Protein AF-K9X2M2-F1 (afdb_monomer_lite)

InterPro domains:
  IPR012933 HicA mRNA interferase family [PF07927] (6-42)
  IPR038570 HicA superfamily [G3DSA:3.30.920.30] (1-49)

Structure (mmCIF, N/CA/C/O backbone):
data_AF-K9X2M2-F1
#
_entry.id   AF-K9X2M2-F1
#
loop_
_atom_site.group_PDB
_atom_site.id
_atom_site.type_symbol
_atom_site.label_atom_id
_atom_site.label_alt_id
_atom_site.label_comp_id
_atom_site.label_asym_id
_atom_site.label_entity_id
_atom_site.label_seq_id
_atom_site.pdbx_PDB_ins_code
_atom_site.Cartn_x
_atom_site.Cartn_y
_atom_site.Cartn_z
_atom_site.occupancy
_atom_site.B_iso_or_equiv
_atom_site.auth_seq_id
_atom_site.auth_comp_id
_atom_site.auth_asym_id
_atom_site.auth_atom_id
_atom_site.pdbx_PDB_model_num
ATOM 1 N N . MET A 1 1 ? 11.173 9.976 7.291 1.00 54.91 1 MET A N 1
ATOM 2 C CA . MET A 1 1 ? 9.882 10.221 6.613 1.00 54.91 1 MET A CA 1
ATOM 3 C C . MET A 1 1 ? 9.121 11.291 7.384 1.00 54.91 1 MET A C 1
ATOM 5 O O . MET A 1 1 ? 8.725 11.024 8.518 1.00 54.91 1 MET A O 1
ATOM 9 N N . PRO A 1 2 ? 8.926 12.484 6.816 1.00 62.31 2 PRO A N 1
ATOM 10 C CA . PRO A 1 2 ? 7.978 13.487 7.253 1.00 62.31 2 PRO A CA 1
ATOM 11 C C . PRO A 1 2 ? 6.602 12.877 7.441 1.00 62.31 2 PRO A C 1
ATOM 13 O O . PRO A 1 2 ? 6.221 11.891 6.799 1.00 62.31 2 PRO A O 1
ATOM 16 N N . LYS A 1 3 ? 5.859 13.488 8.358 1.00 69.25 3 LYS A N 1
ATOM 17 C CA . LYS A 1 3 ? 4.566 13.000 8.838 1.00 69.25 3 LYS A CA 1
ATOM 18 C C . LYS A 1 3 ? 3.588 12.712 7.685 1.00 69.25 3 LYS A C 1
ATOM 20 O O . LYS A 1 3 ? 2.958 11.660 7.687 1.00 69.25 3 LYS A O 1
ATOM 25 N N . LYS A 1 4 ? 3.614 13.533 6.626 1.00 78.31 4 LYS A N 1
ATOM 26 C CA . LYS A 1 4 ? 2.728 13.433 5.453 1.00 78.31 4 LYS A CA 1
ATOM 27 C C . LYS A 1 4 ? 2.803 12.092 4.706 1.00 78.31 4 LYS A C 1
ATOM 29 O O . LYS A 1 4 ? 1.770 11.502 4.411 1.00 78.31 4 LYS A O 1
ATOM 34 N N . ILE A 1 5 ? 3.998 11.556 4.432 1.00 81.31 5 ILE A N 1
ATOM 35 C CA . ILE A 1 5 ? 4.116 10.285 3.683 1.00 81.31 5 ILE A CA 1
ATOM 36 C C . ILE A 1 5 ? 3.695 9.098 4.557 1.00 81.31 5 ILE A C 1
ATOM 38 O O . ILE A 1 5 ? 3.108 8.132 4.067 1.00 81.31 5 ILE A O 1
ATOM 42 N N . ARG A 1 6 ? 3.970 9.154 5.867 1.00 83.94 6 ARG A N 1
ATOM 43 C CA . ARG A 1 6 ? 3.511 8.120 6.808 1.00 83.94 6 ARG A CA 1
ATOM 44 C C . ARG A 1 6 ? 1.985 8.099 6.900 1.00 83.94 6 ARG A C 1
ATOM 46 O O . ARG A 1 6 ? 1.403 7.017 6.873 1.00 83.94 6 ARG A O 1
ATOM 53 N N . GLU A 1 7 ? 1.357 9.269 6.967 1.00 88.56 7 GLU A N 1
ATOM 54 C CA . GLU A 1 7 ? -0.102 9.417 6.980 1.00 88.56 7 GLU A CA 1
ATOM 55 C C . GLU A 1 7 ? -0.734 8.918 5.681 1.00 88.56 7 GLU A C 1
ATOM 57 O O . GLU A 1 7 ? -1.645 8.094 5.741 1.00 88.56 7 GLU A O 1
ATOM 62 N N . LEU A 1 8 ? -0.190 9.294 4.518 1.00 87.38 8 LEU A N 1
ATOM 63 C CA . LEU A 1 8 ? -0.669 8.804 3.222 1.00 87.38 8 LEU A CA 1
ATOM 64 C C . LEU A 1 8 ? -0.631 7.271 3.140 1.00 87.38 8 LEU A C 1
ATOM 66 O O . LEU A 1 8 ? -1.623 6.644 2.777 1.00 87.38 8 LEU A O 1
ATOM 70 N N . LYS A 1 9 ? 0.481 6.643 3.544 1.00 87.88 9 LYS A N 1
ATOM 71 C CA . LYS A 1 9 ? 0.583 5.173 3.578 1.00 87.88 9 LYS A CA 1
ATOM 72 C C . LYS A 1 9 ? -0.423 4.541 4.544 1.00 87.88 9 LYS A C 1
ATOM 74 O O . LYS A 1 9 ? -0.913 3.448 4.274 1.00 87.88 9 LYS A O 1
ATOM 79 N N . SER A 1 10 ? -0.725 5.201 5.663 1.00 90.81 10 SER A N 1
ATOM 80 C CA . SER A 1 10 ? -1.742 4.739 6.616 1.00 90.81 10 SER A CA 1
ATOM 81 C C . SER A 1 10 ? -3.146 4.798 6.008 1.00 90.81 10 SER A C 1
ATOM 83 O O . SER A 1 10 ? -3.891 3.823 6.098 1.00 90.81 10 SER A O 1
ATOM 85 N N . LEU A 1 11 ? -3.483 5.896 5.325 1.00 91.75 11 LEU A N 1
ATOM 86 C CA . LEU A 1 11 ? -4.763 6.059 4.629 1.00 91.75 11 LEU A CA 1
ATOM 87 C C . LEU A 1 11 ? -4.938 5.028 3.511 1.00 91.75 11 LEU A C 1
ATOM 89 O O . LEU A 1 11 ? -5.973 4.373 3.452 1.00 91.75 11 LEU A O 1
ATOM 93 N N . LEU A 1 12 ? -3.908 4.812 2.691 1.00 90.94 12 LEU A N 1
ATOM 94 C CA . LEU A 1 12 ? -3.941 3.809 1.624 1.00 90.94 12 LEU A CA 1
ATOM 95 C C . LEU A 1 12 ? -4.156 2.393 2.175 1.00 90.94 12 LEU A C 1
ATOM 97 O O . LEU A 1 12 ? -4.985 1.655 1.650 1.00 90.94 12 LEU A O 1
ATOM 101 N N . LYS A 1 13 ? -3.484 2.029 3.276 1.00 92.31 13 LYS A N 1
ATOM 102 C CA . LYS A 1 13 ? -3.728 0.743 3.953 1.00 92.31 13 LYS A CA 1
ATOM 103 C C . LYS A 1 13 ? -5.166 0.617 4.453 1.00 92.31 13 LYS A C 1
ATOM 105 O O . LYS A 1 13 ? -5.777 -0.426 4.253 1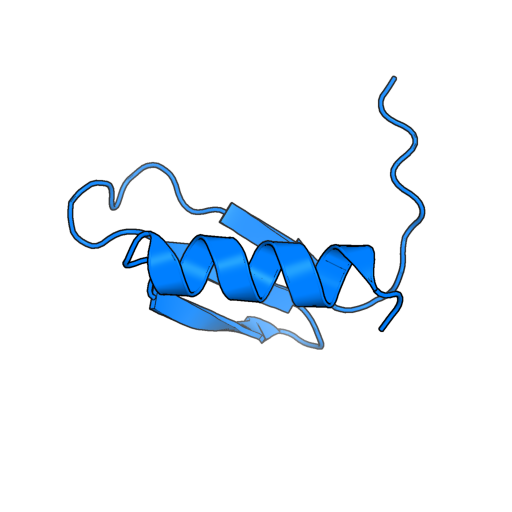.00 92.31 13 LYS A O 1
ATOM 110 N N . LYS A 1 14 ? -5.707 1.663 5.090 1.00 94.25 14 LYS A N 1
ATOM 111 C CA . LYS A 1 14 ? -7.103 1.675 5.567 1.00 94.25 14 LYS A CA 1
ATOM 112 C C . LYS A 1 14 ? -8.106 1.546 4.420 1.00 94.25 14 LYS A C 1
ATOM 114 O O . LYS A 1 14 ? -9.130 0.903 4.593 1.00 94.25 14 LYS A O 1
ATOM 119 N N . ALA A 1 15 ? -7.786 2.111 3.259 1.00 91.44 15 ALA A N 1
ATOM 120 C CA . ALA A 1 15 ? -8.580 2.002 2.041 1.00 91.44 15 ALA A CA 1
ATOM 121 C C . ALA A 1 15 ? -8.402 0.660 1.298 1.00 91.44 15 ALA A C 1
ATOM 123 O O . ALA A 1 15 ? -8.923 0.514 0.200 1.00 91.44 15 ALA A O 1
ATOM 124 N N . GLY A 1 16 ? -7.659 -0.309 1.851 1.00 93.94 16 GLY A N 1
ATOM 125 C CA . GLY A 1 16 ? -7.496 -1.642 1.255 1.00 93.94 16 GLY A CA 1
ATOM 126 C C . GLY A 1 16 ? -6.428 -1.739 0.162 1.00 93.94 16 GLY A C 1
ATOM 127 O O . GLY A 1 16 ? -6.326 -2.767 -0.509 1.00 93.94 16 GLY A O 1
ATOM 128 N N . PHE A 1 17 ? -5.601 -0.705 -0.030 1.00 93.44 17 PHE A N 1
ATOM 129 C CA . PHE A 1 17 ? -4.497 -0.782 -0.983 1.00 93.44 17 PHE A CA 1
ATOM 130 C C . PHE A 1 17 ? -3.396 -1.712 -0.472 1.00 93.44 17 PHE A C 1
ATOM 132 O O . PHE A 1 17 ? -2.964 -1.652 0.684 1.00 93.44 17 PHE A O 1
ATOM 139 N N . VAL A 1 18 ? -2.874 -2.516 -1.391 1.00 92.75 18 VAL A N 1
ATOM 140 C CA . VAL A 1 18 ? -1.707 -3.374 -1.193 1.00 92.75 18 VAL A CA 1
ATOM 141 C C . VAL A 1 18 ? -0.504 -2.693 -1.831 1.00 92.75 18 VAL A C 1
ATOM 143 O O . VAL A 1 18 ? -0.642 -1.985 -2.825 1.00 92.75 18 VAL A O 1
ATOM 146 N N . TYR A 1 19 ? 0.692 -2.889 -1.280 1.00 91.00 19 TYR A N 1
ATOM 147 C CA . TYR A 1 19 ? 1.914 -2.329 -1.850 1.00 91.00 19 TYR A CA 1
ATOM 148 C C . TYR A 1 19 ? 2.976 -3.387 -2.106 1.00 91.00 19 TYR A C 1
ATOM 150 O O . TYR A 1 19 ? 3.061 -4.395 -1.408 1.00 91.00 19 TYR A O 1
ATOM 158 N N . ARG A 1 20 ? 3.819 -3.121 -3.102 1.00 89.38 20 ARG A N 1
ATOM 159 C CA . ARG A 1 20 ? 5.034 -3.876 -3.404 1.00 89.38 20 ARG A CA 1
ATOM 160 C C . ARG A 1 20 ? 6.229 -2.933 -3.422 1.00 89.38 20 ARG A C 1
ATOM 162 O O . ARG A 1 20 ? 6.126 -1.776 -3.844 1.00 89.38 20 ARG A O 1
ATOM 169 N N . SER A 1 21 ? 7.363 -3.426 -2.943 1.00 84.50 21 SER A N 1
ATOM 170 C CA . SER A 1 21 ? 8.647 -2.755 -3.114 1.00 84.50 21 SER A CA 1
ATOM 171 C C . SER A 1 21 ? 8.992 -2.703 -4.601 1.00 84.50 21 SER A C 1
ATOM 173 O O . SER A 1 21 ? 8.887 -3.698 -5.317 1.00 84.50 21 SER A O 1
ATOM 175 N N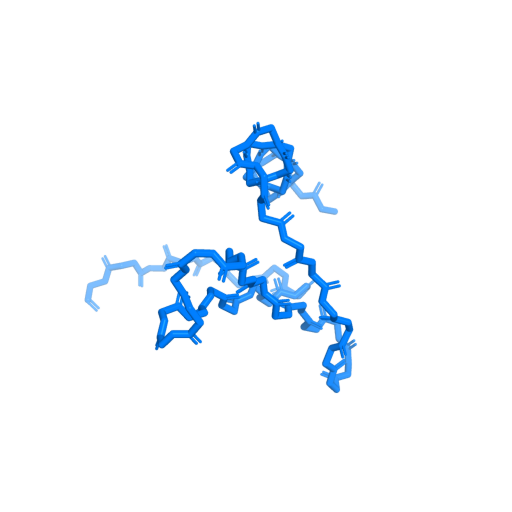 . ALA A 1 22 ? 9.373 -1.520 -5.071 1.00 78.00 22 ALA A N 1
ATOM 176 C CA . ALA A 1 22 ? 9.978 -1.332 -6.380 1.00 78.00 22 ALA A CA 1
ATOM 177 C C . ALA A 1 22 ? 11.479 -1.059 -6.196 1.00 78.00 22 ALA A C 1
ATOM 179 O O . ALA A 1 22 ? 11.996 -1.060 -5.079 1.00 78.00 22 ALA A O 1
ATOM 180 N N . LYS A 1 23 ? 12.202 -0.837 -7.295 1.00 80.81 23 LYS A N 1
ATOM 181 C CA . LYS A 1 23 ? 13.641 -0.552 -7.257 1.00 80.81 23 LYS A CA 1
ATOM 182 C C . LYS A 1 23 ? 13.941 0.657 -6.348 1.00 80.81 23 LYS A C 1
ATOM 184 O O . LYS A 1 23 ? 13.418 1.756 -6.551 1.00 80.81 23 LYS A O 1
ATOM 189 N N . GLY A 1 24 ? 14.824 0.461 -5.367 1.00 80.75 24 GLY A N 1
ATOM 190 C CA . GLY A 1 24 ? 15.235 1.495 -4.413 1.00 80.75 24 GLY A CA 1
ATOM 191 C C . GLY A 1 24 ? 14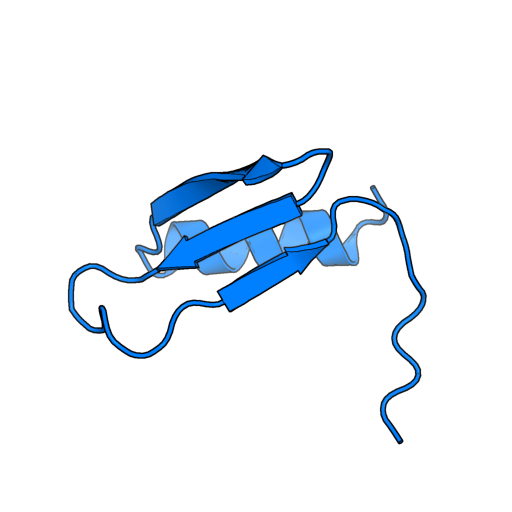.208 1.734 -3.303 1.00 80.75 24 GLY A C 1
ATOM 192 O O . GLY A 1 24 ? 13.656 0.794 -2.745 1.00 80.75 24 GLY A O 1
ATOM 193 N N . SER A 1 25 ? 13.960 3.000 -2.956 1.00 79.50 25 SER A N 1
ATOM 194 C CA . SER A 1 25 ? 13.012 3.377 -1.895 1.00 79.50 25 SER A CA 1
ATOM 195 C C . SER A 1 25 ? 11.567 3.542 -2.387 1.00 79.50 25 SER A C 1
ATOM 197 O O . SER A 1 25 ? 10.681 3.884 -1.603 1.00 79.50 25 SER A O 1
ATOM 199 N N . HIS A 1 26 ? 11.310 3.317 -3.678 1.00 84.19 26 HIS A N 1
ATOM 200 C CA . HIS A 1 26 ? 9.976 3.428 -4.257 1.00 84.19 26 HIS A CA 1
ATOM 201 C C . HIS A 1 26 ? 9.076 2.274 -3.809 1.00 84.19 26 HIS A C 1
ATOM 203 O O . HIS A 1 26 ? 9.485 1.114 -3.745 1.00 84.19 26 HIS A O 1
ATOM 209 N N . THR A 1 27 ? 7.811 2.592 -3.556 1.00 88.94 27 THR A N 1
ATOM 210 C CA . THR A 1 27 ? 6.757 1.603 -3.311 1.00 88.94 27 THR A CA 1
ATOM 211 C C . THR A 1 27 ? 5.627 1.819 -4.299 1.00 88.94 27 THR A C 1
ATOM 213 O O . THR A 1 27 ? 5.143 2.944 -4.426 1.00 88.94 27 THR A O 1
ATOM 216 N N . ARG A 1 28 ? 5.191 0.751 -4.967 1.00 89.19 28 ARG A N 1
ATOM 217 C CA . ARG A 1 28 ? 4.013 0.765 -5.836 1.00 89.19 28 ARG A CA 1
ATOM 218 C C . ARG A 1 28 ? 2.827 0.217 -5.056 1.00 89.19 28 ARG A C 1
ATOM 220 O O . ARG A 1 28 ? 2.910 -0.884 -4.523 1.00 89.19 28 ARG A O 1
ATOM 227 N N . TRP A 1 29 ? 1.758 0.985 -4.986 1.00 91.62 29 TRP A N 1
ATOM 228 C CA . TRP A 1 29 ? 0.506 0.686 -4.307 1.00 91.62 29 TRP A CA 1
ATOM 229 C C . TRP A 1 29 ? -0.568 0.419 -5.355 1.00 91.62 29 TRP A C 1
ATOM 231 O O . TRP A 1 29 ? -0.602 1.086 -6.382 1.00 91.62 29 TRP A O 1
ATOM 241 N N . TYR A 1 30 ? -1.431 -0.556 -5.122 1.00 92.56 30 TYR A N 1
ATOM 242 C CA . TYR A 1 30 ? -2.544 -0.880 -6.007 1.00 92.56 30 TYR A CA 1
ATOM 243 C C . TYR A 1 30 ? -3.709 -1.419 -5.182 1.00 92.56 30 TYR A C 1
ATOM 245 O O . TYR A 1 30 ? -3.508 -2.048 -4.140 1.00 92.56 30 TYR A O 1
ATOM 253 N N . HIS A 1 31 ? -4.928 -1.169 -5.645 1.00 92.31 31 HIS A N 1
ATOM 254 C CA . HIS A 1 31 ? -6.120 -1.756 -5.052 1.00 92.31 31 HIS A CA 1
ATOM 255 C C . HIS A 1 31 ? -6.520 -3.000 -5.862 1.00 92.31 31 HIS A C 1
ATOM 257 O O . HIS A 1 31 ? -6.537 -2.920 -7.090 1.00 92.31 31 HIS A O 1
ATOM 263 N N . PRO A 1 32 ? -6.864 -4.144 -5.238 1.00 90.19 32 PRO A N 1
ATOM 264 C CA . PRO A 1 32 ? -7.254 -5.355 -5.972 1.00 90.19 32 PRO A CA 1
ATOM 265 C C . PRO A 1 32 ? -8.433 -5.146 -6.932 1.00 90.19 32 PRO A C 1
ATOM 267 O O . PRO A 1 32 ? -8.493 -5.781 -7.978 1.00 90.19 32 PRO A O 1
ATOM 270 N N . LEU A 1 33 ? -9.343 -4.228 -6.588 1.00 90.81 33 LEU A N 1
ATOM 271 C CA . LEU A 1 33 ? -10.501 -3.877 -7.421 1.00 90.81 33 LEU A CA 1
ATOM 272 C C . LEU A 1 33 ? -10.185 -2.863 -8.536 1.00 90.81 33 LEU A C 1
ATOM 274 O O . LEU A 1 33 ? -11.023 -2.657 -9.403 1.00 90.81 33 LEU A O 1
ATOM 278 N N . LEU A 1 34 ? -9.007 -2.225 -8.516 1.00 88.31 34 LEU A N 1
ATOM 279 C CA . LEU A 1 34 ? -8.574 -1.223 -9.503 1.00 88.31 34 LEU A CA 1
ATOM 280 C C . LEU A 1 34 ? -7.120 -1.499 -9.935 1.00 88.31 34 LEU A C 1
ATOM 282 O O . LEU A 1 34 ? -6.210 -0.731 -9.613 1.00 88.31 34 LEU A O 1
ATOM 286 N N . PRO A 1 35 ? -6.860 -2.621 -10.632 1.00 81.94 35 PRO A N 1
ATOM 287 C CA . PRO A 1 35 ? -5.501 -3.010 -11.013 1.00 81.94 35 PRO A CA 1
ATOM 288 C C . PRO A 1 35 ? -4.859 -2.059 -12.039 1.00 81.94 35 PRO A C 1
ATOM 290 O O . PRO A 1 35 ? -3.631 -1.998 -12.119 1.00 81.94 35 PRO A O 1
ATOM 293 N N . SER A 1 36 ? -5.672 -1.319 -12.800 1.00 88.00 36 SER A N 1
ATOM 294 C CA . SER A 1 36 ? -5.223 -0.394 -13.849 1.00 88.00 36 SER A CA 1
ATOM 295 C C . SER A 1 36 ? -4.684 0.935 -13.316 1.00 88.00 36 SER A C 1
ATOM 297 O O . SER A 1 36 ? -3.904 1.576 -14.016 1.00 88.00 36 SER A O 1
ATOM 299 N N . ASP A 1 37 ? -5.009 1.301 -12.068 1.00 86.00 37 ASP A N 1
ATOM 300 C CA . ASP A 1 37 ? -4.682 2.609 -11.480 1.00 86.00 37 ASP A CA 1
ATOM 301 C C . ASP A 1 37 ? -3.752 2.492 -10.255 1.00 86.00 37 ASP A C 1
ATOM 303 O O . ASP A 1 37 ? -4.149 2.734 -9.109 1.00 86.00 37 ASP A O 1
ATOM 307 N N . PRO A 1 38 ? -2.485 2.086 -10.446 1.00 88.06 38 PRO A N 1
ATOM 308 C CA . PRO A 1 38 ? -1.532 1.967 -9.358 1.00 88.06 38 PRO A CA 1
ATOM 309 C C . PRO A 1 38 ? -0.924 3.322 -8.981 1.00 88.06 38 PRO A C 1
ATOM 311 O O . PRO A 1 38 ? -0.533 4.125 -9.824 1.00 88.06 38 PRO A O 1
ATOM 314 N N . ILE A 1 39 ? -0.714 3.519 -7.685 1.00 87.69 39 ILE A N 1
ATOM 315 C CA . ILE A 1 39 ? -0.095 4.709 -7.105 1.00 87.69 39 ILE A CA 1
ATOM 316 C C . ILE A 1 39 ? 1.380 4.411 -6.829 1.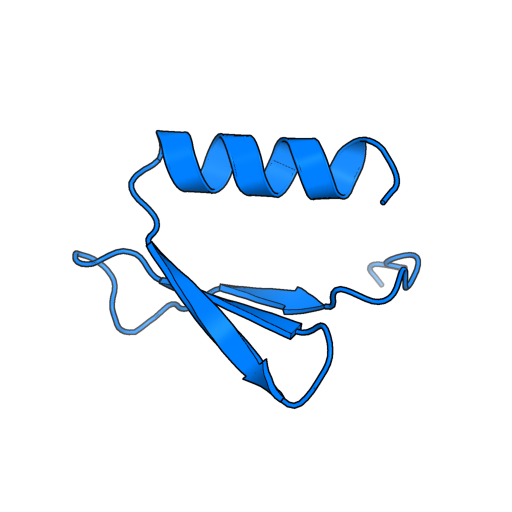00 87.69 39 ILE A C 1
ATOM 318 O O . ILE A 1 39 ? 1.709 3.457 -6.127 1.00 87.69 39 ILE A O 1
ATOM 322 N N . THR A 1 40 ? 2.299 5.233 -7.331 1.00 88.38 40 THR A N 1
ATOM 323 C CA . THR A 1 40 ? 3.733 5.079 -7.034 1.00 88.38 40 THR A CA 1
ATOM 324 C C . THR A 1 40 ? 4.181 6.146 -6.047 1.00 88.38 40 THR A C 1
ATOM 326 O O . THR A 1 40 ? 4.062 7.335 -6.313 1.00 88.38 40 THR A O 1
ATOM 329 N N . ILE A 1 41 ? 4.712 5.719 -4.901 1.00 85.75 41 ILE A N 1
ATOM 330 C CA . ILE A 1 41 ? 5.236 6.605 -3.857 1.00 85.75 41 ILE A CA 1
ATOM 331 C C . ILE A 1 41 ? 6.759 6.497 -3.853 1.00 85.75 41 ILE A C 1
ATOM 333 O O . ILE A 1 41 ? 7.299 5.413 -3.605 1.00 85.75 41 ILE A O 1
ATOM 337 N N . SER A 1 42 ? 7.456 7.609 -4.085 1.00 81.19 42 SER A N 1
ATOM 338 C CA . SER A 1 42 ? 8.903 7.704 -3.890 1.00 81.19 42 SER A CA 1
ATOM 339 C C . 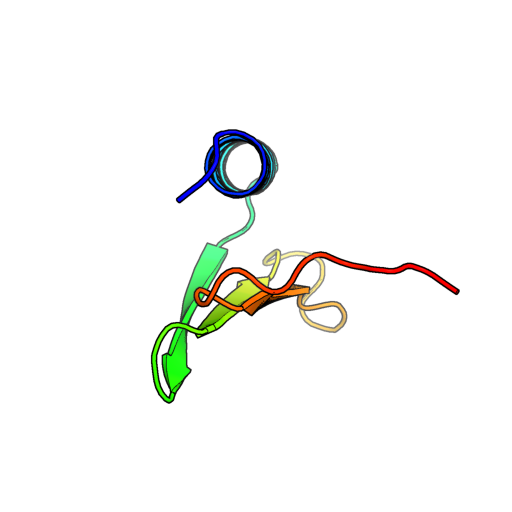SER A 1 42 ? 9.237 7.732 -2.397 1.00 81.19 42 SER A C 1
ATOM 341 O O . SER A 1 42 ? 8.636 8.453 -1.606 1.00 81.19 42 SER A O 1
ATOM 343 N N . GLY A 1 43 ? 10.180 6.891 -1.970 1.00 67.75 43 GLY A N 1
ATOM 344 C CA . GLY A 1 43 ? 10.629 6.863 -0.574 1.00 67.75 43 GLY A CA 1
ATOM 345 C C . GLY A 1 43 ? 11.726 7.878 -0.265 1.00 67.75 43 GLY A C 1
ATOM 346 O O . GLY A 1 43 ? 12.163 7.958 0.880 1.00 67.75 43 GLY A O 1
ATOM 347 N N . LYS A 1 44 ? 12.195 8.624 -1.271 1.00 59.75 44 LYS A N 1
ATOM 348 C CA . LYS A 1 44 ? 13.111 9.749 -1.095 1.00 59.75 44 LYS A CA 1
ATOM 349 C C . LYS A 1 44 ? 12.271 11.017 -1.115 1.00 59.75 44 LYS A C 1
ATOM 351 O O . LYS A 1 44 ? 11.616 11.280 -2.116 1.00 59.75 44 LYS A O 1
ATOM 356 N N . GLU A 1 45 ? 12.277 11.740 0.001 1.00 56.84 45 GLU A N 1
ATOM 357 C CA . GLU A 1 45 ? 11.661 13.058 0.148 1.00 56.84 45 GLU A CA 1
ATOM 358 C C . GLU A 1 45 ? 11.981 13.929 -1.060 1.00 56.84 45 GLU A C 1
ATOM 360 O O . GLU A 1 45 ? 13.097 14.428 -1.197 1.00 56.84 45 GLU A O 1
ATOM 365 N N . MET A 1 46 ? 11.007 14.089 -1.945 1.00 40.38 46 MET A N 1
ATOM 366 C CA . MET A 1 46 ? 11.038 15.133 -2.944 1.00 40.38 46 MET A CA 1
ATOM 367 C C . MET A 1 46 ? 9.789 15.950 -2.689 1.00 40.38 46 MET A C 1
ATOM 369 O O . MET A 1 46 ? 8.669 15.488 -2.894 1.00 40.38 46 MET A O 1
ATOM 373 N N . THR A 1 47 ? 10.011 17.124 -2.110 1.00 34.81 47 THR A N 1
ATOM 374 C CA . THR A 1 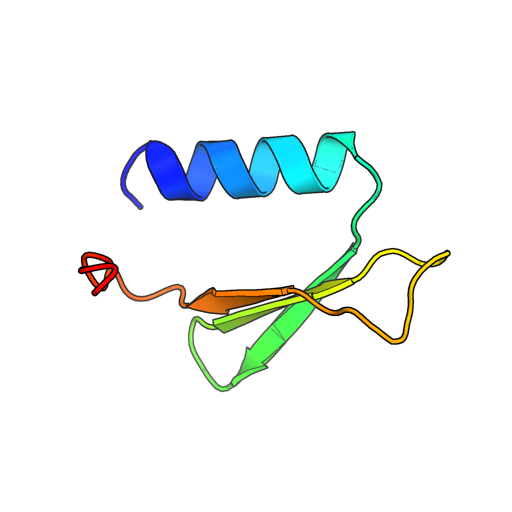47 ? 9.053 18.213 -1.997 1.00 34.81 47 THR A CA 1
ATOM 375 C C . THR A 1 47 ? 8.275 18.296 -3.310 1.00 34.81 47 THR A C 1
ATOM 377 O O . THR A 1 47 ? 8.842 18.639 -4.344 1.00 34.81 47 THR A O 1
ATOM 380 N N . LEU A 1 48 ? 7.005 17.888 -3.294 1.00 32.81 48 LEU A N 1
ATOM 381 C CA . LEU A 1 48 ? 6.111 18.027 -4.438 1.00 32.81 48 LEU A CA 1
ATOM 382 C C . LEU A 1 48 ? 5.829 19.522 -4.617 1.00 32.81 48 LEU A C 1
ATOM 384 O O . LEU A 1 48 ? 4.990 20.073 -3.908 1.00 32.81 48 LEU A O 1
ATOM 388 N N . ASN A 1 49 ? 6.521 20.168 -5.556 1.00 29.66 49 ASN A N 1
ATOM 389 C CA . ASN A 1 49 ? 5.921 21.281 -6.280 1.00 29.66 49 ASN A CA 1
ATOM 390 C C . ASN A 1 49 ? 4.942 20.653 -7.274 1.00 29.66 49 ASN A C 1
ATOM 392 O O . ASN A 1 49 ? 5.358 20.085 -8.280 1.00 29.66 49 ASN A O 1
ATOM 396 N N . LEU A 1 50 ? 3.651 20.701 -6.941 1.00 34.06 50 LEU A N 1
ATOM 397 C CA . LEU A 1 50 ? 2.601 20.652 -7.950 1.00 34.06 50 LEU A CA 1
ATOM 398 C C . LEU A 1 50 ? 2.584 22.017 -8.644 1.00 34.06 50 LEU A C 1
ATOM 400 O O . LEU A 1 50 ? 2.076 22.975 -8.062 1.00 34.06 50 LEU A O 1
ATOM 404 N N . ILE A 1 51 ? 3.151 22.085 -9.849 1.00 38.75 51 ILE A N 1
ATOM 405 C CA . ILE A 1 51 ? 2.705 22.958 -10.944 1.00 38.75 51 ILE A CA 1
ATOM 406 C C . ILE A 1 51 ? 2.813 22.127 -12.219 1.00 38.75 51 ILE A C 1
ATOM 408 O O . ILE A 1 51 ? 3.882 21.498 -12.397 1.00 38.75 51 ILE A O 1
#

Foldseek 3Di:
DPPVVVVVVVVLVVVQWDWDDDPDQKIWIDHPVGNPDIDIDHRDDDPDPDD

Sequence (51 aa):
MPKKIRELKSLLKKAGFVYRSAKGSHTRWYHPLLPSDPITISGKEMTLNLI

Organism: NCBI:txid56107

Radius of gyration: 11.37 Å; chains: 1; bounding box: 26×28×23 Å

Secondary structure (DSSP, 8-state):
--HHHHHHHHHHHHTT-EEEE-STT-EEEEETTEEEEEEEE-SS-------

pLDDT: mean 78.42, std 18.42, range [29.66, 94.25]